Protein AF-A0A2A4KP90-F1 (afdb_monomer)

Radius of gyration: 22.18 Å; Cα contacts (8 Å, |Δi|>4): 52; chains: 1; bounding box: 33×32×81 Å

Solvent-accessible surface area (backbone atoms only — not comparable to full-atom values): 6622 Å² total; per-residue (Å²): 135,82,80,76,70,75,56,68,68,58,24,51,51,46,9,66,76,69,74,44,52,58,71,52,20,45,50,16,53,55,44,18,53,50,53,52,52,53,51,45,41,54,52,20,60,77,72,72,47,66,69,81,38,62,68,61,49,50,56,50,60,68,68,50,53,70,70,61,59,50,47,39,42,52,53,19,45,51,52,48,52,51,52,51,52,51,50,63,67,70,48,59,83,88,74,54,82,74,74,80,75,81,76,81,77,82,79,81,82,86,128

pLDDT: mean 80.7, std 17.63, range [33.56, 96.31]

Nearest PDB structures (foldseek):
  2w0g-assembly1_A  TM=4.941E-01  e=2.743E+00  Homo sapiens
  1us7-assembly1_B  TM=4.622E-01  e=3.481E+00  Homo sapiens
  3qo5-assembly1_A-2  TM=3.378E-01  e=3.694E+00  Candida albicans
  3qne-assembly1_A  TM=2.710E-01  e=2.435E+00  Candida albicans

Foldseek 3Di:
DPPPQPDQVQLVVQCVVLVHDSVLSSQLVVQLVVVLLVVLVVVCVVVVHDSPPVVVSVVVVVVDDPVVSVVSSVVSSVVSVVVVVVVLVPDDPVPPDPDPPPPPPPDDDDD

Secondary structure (DSSP, 8-state):
----PPPHHHHHHHHHHHT--HHHHHHHHHHHHHHHHHHHHHHHHHHT--TT-HHHHHHHHHHS-HHHHHHHHHHHHHHHHHHHHHHHHHS-TTSS---------------

Mean predicted aligned error: 11.44 Å

Structure (mmCIF, N/CA/C/O backbone):
data_AF-A0A2A4KP90-F1
#
_entry.id   AF-A0A2A4KP90-F1
#
loop_
_atom_site.group_PDB
_atom_site.id
_atom_site.type_symbol
_atom_site.label_atom_id
_atom_site.label_alt_id
_atom_site.label_comp_id
_atom_site.label_asym_id
_atom_site.label_entity_id
_atom_site.label_seq_id
_atom_site.pdbx_PDB_ins_code
_atom_site.Cartn_x
_atom_site.Cartn_y
_atom_site.Cartn_z
_atom_site.occupancy
_atom_site.B_iso_or_equiv
_atom_site.auth_seq_id
_atom_site.auth_comp_id
_atom_site.auth_asym_id
_atom_site.auth_atom_id
_atom_site.pdbx_PDB_model_num
ATOM 1 N N . MET A 1 1 ? -11.470 15.728 -11.703 1.00 33.56 1 MET A N 1
ATOM 2 C CA . MET A 1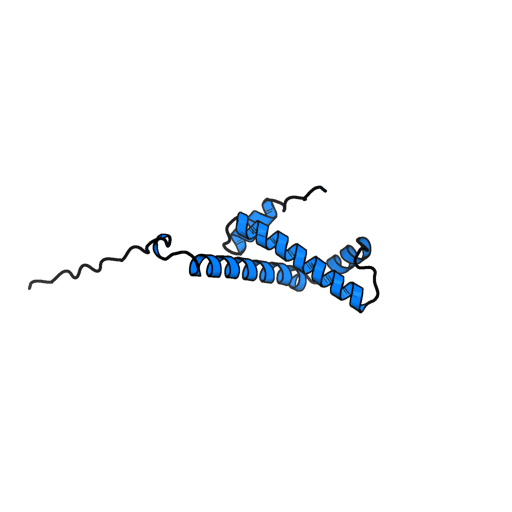 1 ? -10.671 14.763 -10.925 1.00 33.56 1 MET A CA 1
ATOM 3 C C . MET A 1 1 ? -11.646 13.932 -10.113 1.00 33.56 1 MET A C 1
ATOM 5 O O . MET A 1 1 ? -12.132 14.397 -9.094 1.00 33.56 1 MET A O 1
ATOM 9 N N . THR A 1 2 ? -12.057 12.783 -10.639 1.00 36.09 2 THR A N 1
ATOM 10 C CA . THR A 1 2 ? -12.895 11.823 -9.915 1.00 36.09 2 THR A CA 1
ATOM 11 C C . THR A 1 2 ? -12.001 11.113 -8.911 1.00 36.09 2 THR A C 1
ATOM 13 O O . THR A 1 2 ? -11.211 10.258 -9.293 1.00 36.09 2 THR A O 1
ATOM 16 N N . THR A 1 3 ? -12.069 11.509 -7.641 1.00 44.66 3 THR A N 1
ATOM 17 C CA . THR A 1 3 ? -11.555 10.694 -6.538 1.00 44.66 3 THR A CA 1
ATOM 18 C C . THR A 1 3 ? -12.377 9.414 -6.543 1.00 44.66 3 THR A C 1
ATOM 20 O O . THR A 1 3 ? -13.524 9.411 -6.097 1.00 44.66 3 THR A O 1
ATOM 23 N N . GLN A 1 4 ? -11.851 8.368 -7.1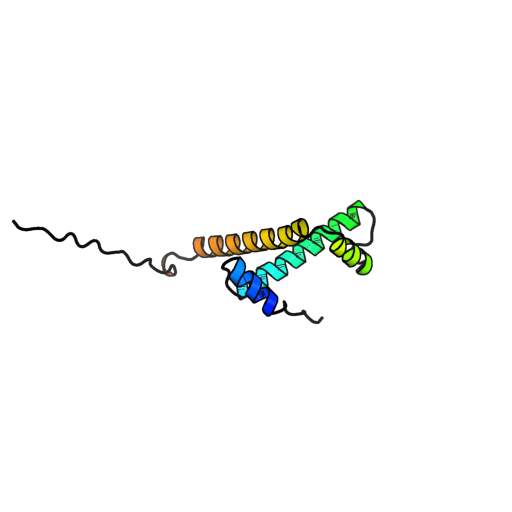76 1.00 52.94 4 GLN A N 1
ATOM 24 C CA . GLN A 1 4 ? -12.448 7.044 -7.138 1.00 52.94 4 GLN A CA 1
ATOM 25 C C . GLN A 1 4 ? -12.463 6.648 -5.663 1.00 52.94 4 GLN A C 1
ATOM 27 O O . GLN A 1 4 ? -11.400 6.489 -5.065 1.00 52.94 4 GLN A O 1
ATOM 32 N N . LEU A 1 5 ? -13.653 6.637 -5.051 1.00 57.38 5 LEU A N 1
ATOM 33 C CA . LEU A 1 5 ? -13.787 6.175 -3.676 1.00 57.38 5 LEU A CA 1
ATOM 34 C C . LEU A 1 5 ? -13.196 4.759 -3.606 1.00 57.38 5 LEU A C 1
ATOM 36 O O . LEU A 1 5 ? -13.405 3.990 -4.554 1.00 57.38 5 LEU A O 1
ATOM 40 N N . PRO A 1 6 ? -12.461 4.420 -2.531 1.00 62.78 6 PRO A N 1
ATOM 41 C CA . PRO A 1 6 ? -12.067 3.039 -2.295 1.00 62.78 6 PRO A CA 1
ATOM 42 C C . PRO A 1 6 ? -13.314 2.157 -2.391 1.00 62.78 6 PRO A C 1
ATOM 44 O O . PRO A 1 6 ? -14.400 2.554 -1.963 1.00 62.78 6 PRO A O 1
ATOM 47 N N . ASP A 1 7 ? -13.176 0.997 -3.037 1.00 77.81 7 ASP A N 1
ATOM 48 C CA . ASP A 1 7 ? -14.271 0.036 -3.137 1.00 77.81 7 ASP A CA 1
ATOM 49 C C . ASP A 1 7 ? -14.772 -0.254 -1.711 1.00 77.81 7 ASP A C 1
ATOM 51 O O . ASP A 1 7 ? -13.991 -0.758 -0.895 1.00 77.81 7 ASP A O 1
ATOM 55 N N . PRO A 1 8 ? -16.037 0.069 -1.378 1.00 77.62 8 PRO A N 1
ATOM 56 C CA . PRO A 1 8 ? -16.538 -0.070 -0.013 1.00 77.62 8 PRO A CA 1
ATOM 57 C C . PRO A 1 8 ? -16.436 -1.517 0.484 1.00 77.62 8 PRO A C 1
ATOM 59 O O . PRO A 1 8 ? -16.287 -1.767 1.679 1.00 77.62 8 PRO A O 1
ATOM 62 N N . LEU A 1 9 ? -16.454 -2.495 -0.425 1.00 85.62 9 LEU A N 1
ATOM 63 C CA . LEU A 1 9 ? -16.273 -3.898 -0.071 1.00 85.62 9 LEU A CA 1
ATOM 64 C C . LEU A 1 9 ? -14.814 -4.225 0.283 1.00 85.62 9 LEU A C 1
ATOM 66 O O . LEU A 1 9 ? -14.561 -5.028 1.187 1.00 85.62 9 LEU A O 1
ATOM 70 N N . ALA A 1 10 ? -13.853 -3.579 -0.380 1.00 84.00 10 ALA A N 1
ATOM 71 C CA . ALA A 1 10 ? -12.437 -3.703 -0.054 1.00 84.00 10 ALA A CA 1
ATOM 72 C C . ALA A 1 10 ? -12.134 -3.088 1.318 1.00 84.00 10 ALA A C 1
ATOM 74 O O . ALA A 1 10 ? -11.488 -3.738 2.141 1.00 84.00 10 ALA A O 1
ATOM 75 N N . ALA A 1 11 ? -12.671 -1.898 1.603 1.00 85.75 11 ALA A N 1
ATOM 76 C CA . ALA A 1 11 ? -12.529 -1.241 2.903 1.00 85.75 11 ALA A CA 1
ATOM 77 C C . ALA A 1 11 ? -13.086 -2.104 4.045 1.00 85.75 11 ALA A C 1
ATOM 79 O O . ALA A 1 11 ? -12.394 -2.346 5.033 1.00 85.75 11 ALA A O 1
ATOM 80 N N . LEU A 1 12 ? -14.287 -2.668 3.877 1.00 87.38 12 LEU A N 1
ATOM 81 C CA . LEU A 1 12 ? -14.881 -3.583 4.858 1.00 87.38 12 LEU A CA 1
ATOM 82 C C . LEU A 1 12 ? -14.048 -4.855 5.060 1.00 87.38 12 LEU A C 1
ATOM 84 O O . LEU A 1 12 ? -13.890 -5.319 6.190 1.00 87.38 12 LEU A O 1
ATOM 88 N N . THR A 1 13 ? -13.493 -5.414 3.984 1.00 90.44 13 THR A N 1
ATOM 89 C CA . THR A 1 13 ? -12.635 -6.604 4.072 1.00 90.44 13 THR A CA 1
ATOM 90 C C . THR A 1 13 ? -11.366 -6.301 4.866 1.00 90.44 13 THR A C 1
ATOM 92 O O . THR A 1 13 ? -11.017 -7.055 5.771 1.00 90.44 13 THR A O 1
ATOM 95 N N . VAL A 1 14 ? -10.710 -5.171 4.588 1.00 89.31 14 VAL A N 1
ATOM 96 C CA . VAL A 1 14 ? -9.521 -4.721 5.327 1.00 89.31 14 VAL A CA 1
ATOM 97 C C . VAL A 1 14 ? -9.865 -4.428 6.789 1.00 89.31 14 VAL A C 1
ATOM 99 O O . VAL A 1 14 ? -9.152 -4.874 7.690 1.00 89.31 14 VAL A O 1
ATOM 102 N N . ALA A 1 15 ? -10.987 -3.758 7.050 1.00 90.44 15 ALA A N 1
ATOM 103 C CA . ALA A 1 15 ? -11.451 -3.471 8.404 1.00 90.44 15 ALA A CA 1
ATOM 104 C C . ALA A 1 15 ? -11.633 -4.753 9.231 1.00 90.44 15 ALA A C 1
ATOM 106 O O . ALA A 1 15 ? -11.133 -4.843 10.352 1.00 90.44 15 ALA A O 1
ATOM 107 N N . ILE A 1 16 ? -12.283 -5.775 8.662 1.00 91.88 16 ILE A N 1
ATOM 108 C CA . ILE A 1 16 ? -12.510 -7.062 9.335 1.00 91.88 16 ILE A CA 1
ATOM 109 C C . ILE A 1 16 ? -11.195 -7.823 9.532 1.00 91.88 16 ILE A C 1
ATOM 111 O O . ILE A 1 16 ? -10.927 -8.291 10.639 1.00 91.88 16 ILE A O 1
ATOM 115 N N . THR A 1 17 ? -10.371 -7.938 8.488 1.00 92.31 17 THR A N 1
ATOM 116 C CA . THR A 1 17 ? -9.121 -8.714 8.531 1.00 92.31 17 THR A CA 1
ATOM 117 C C . THR A 1 17 ? -8.113 -8.125 9.515 1.00 92.31 17 THR A C 1
ATOM 119 O O . THR A 1 17 ? -7.463 -8.871 10.248 1.00 92.31 17 THR A O 1
ATOM 122 N N . HIS A 1 18 ? -8.010 -6.795 9.582 1.00 90.50 18 HIS A N 1
ATOM 123 C CA . HIS A 1 18 ? -7.015 -6.105 10.406 1.00 90.50 18 HIS A CA 1
ATOM 124 C C . HIS A 1 18 ? -7.601 -5.494 11.691 1.00 90.50 18 HIS A C 1
ATOM 126 O O . HIS A 1 18 ? -6.870 -4.857 12.451 1.00 90.50 18 HIS A O 1
ATOM 132 N N . GLY A 1 19 ? -8.890 -5.691 11.981 1.00 91.31 19 GLY A N 1
ATOM 133 C CA . GLY A 1 19 ? -9.537 -5.152 13.182 1.00 91.31 19 GLY A CA 1
ATOM 134 C C . GLY A 1 19 ? -9.510 -3.620 13.258 1.00 91.31 19 GLY A C 1
ATOM 135 O O . GLY A 1 19 ? -9.307 -3.070 14.339 1.00 91.31 19 GLY A O 1
ATOM 136 N N . LEU A 1 20 ? -9.661 -2.950 12.114 1.00 90.69 20 LEU A N 1
ATOM 137 C CA . LEU A 1 20 ? -9.695 -1.490 11.987 1.00 90.69 20 LEU A CA 1
ATOM 138 C C . LEU A 1 20 ? -11.140 -0.976 11.930 1.00 90.69 20 LEU A C 1
ATOM 140 O O . LEU A 1 20 ? -12.071 -1.730 11.639 1.00 90.69 20 LEU A O 1
ATOM 144 N N . THR A 1 21 ? -11.337 0.322 12.173 1.00 91.88 21 THR A N 1
ATOM 145 C CA . THR A 1 21 ? -12.584 0.992 11.768 1.00 91.88 21 THR A CA 1
ATOM 146 C C . THR A 1 21 ? -12.640 1.146 10.245 1.00 91.88 21 THR A C 1
ATOM 148 O O . THR A 1 21 ? -11.618 1.072 9.567 1.00 91.88 21 THR A O 1
ATOM 151 N N . GLU A 1 22 ? -13.829 1.384 9.691 1.00 88.06 22 GLU A N 1
ATOM 152 C CA . GLU A 1 22 ? -14.006 1.633 8.251 1.00 88.06 22 GLU A CA 1
ATOM 153 C C . GLU A 1 22 ? -13.188 2.849 7.779 1.00 88.06 22 GLU A C 1
ATOM 155 O O . GLU A 1 22 ? -12.451 2.757 6.806 1.00 88.06 22 GLU A O 1
ATOM 160 N N . GLU A 1 23 ? -13.192 3.942 8.549 1.00 89.06 23 GLU A N 1
ATOM 161 C CA . GLU A 1 23 ? -12.384 5.141 8.272 1.00 89.06 23 GLU A CA 1
ATOM 162 C C . GLU A 1 23 ? -10.869 4.861 8.313 1.00 89.06 23 GLU A C 1
ATOM 164 O O . GLU A 1 23 ? -10.100 5.362 7.489 1.00 89.06 23 GLU A O 1
ATOM 169 N N . GLN A 1 24 ? -10.422 4.027 9.257 1.00 89.69 24 GLN A N 1
ATOM 170 C CA . GLN A 1 24 ? -9.026 3.593 9.334 1.00 89.69 24 GLN A CA 1
ATOM 171 C C . GLN A 1 24 ? -8.652 2.690 8.153 1.00 89.69 24 GLN A C 1
ATOM 173 O O . GLN A 1 24 ? -7.549 2.813 7.625 1.00 89.69 24 GLN A O 1
ATOM 178 N N . ALA A 1 25 ? -9.556 1.809 7.724 1.00 90.88 25 ALA A N 1
ATOM 179 C CA . ALA A 1 25 ? -9.348 0.946 6.568 1.00 90.88 25 ALA A CA 1
ATOM 180 C C . ALA A 1 25 ? -9.286 1.749 5.259 1.00 90.88 25 ALA A C 1
ATOM 182 O O . ALA A 1 25 ? -8.389 1.511 4.453 1.00 90.88 25 ALA A O 1
ATOM 183 N N . ASP A 1 26 ? -10.154 2.748 5.082 1.00 90.81 26 ASP A N 1
ATOM 184 C CA . ASP A 1 26 ? -10.100 3.681 3.949 1.00 90.81 26 ASP A CA 1
ATOM 185 C C . ASP A 1 26 ? -8.777 4.448 3.917 1.00 90.81 26 ASP A C 1
ATOM 187 O O . ASP A 1 26 ? -8.125 4.557 2.875 1.00 90.81 26 ASP A O 1
ATOM 191 N N . THR A 1 27 ? -8.345 4.937 5.081 1.00 91.44 27 THR A N 1
ATOM 192 C CA . THR A 1 27 ? -7.061 5.632 5.220 1.00 91.44 27 THR A CA 1
ATOM 193 C C . THR A 1 27 ? -5.896 4.701 4.880 1.00 91.44 27 THR A C 1
ATOM 195 O O . THR A 1 27 ? -4.988 5.099 4.151 1.00 91.44 27 THR A O 1
ATOM 198 N N . ALA A 1 28 ? -5.930 3.453 5.355 1.00 92.00 28 ALA A N 1
ATOM 199 C CA . ALA A 1 28 ? -4.907 2.456 5.056 1.00 92.00 28 ALA A CA 1
ATOM 200 C C . ALA A 1 28 ? -4.864 2.117 3.558 1.00 92.00 28 ALA A C 1
ATOM 202 O O . ALA A 1 28 ? -3.782 2.049 2.983 1.00 92.00 28 ALA A O 1
ATOM 203 N N . LEU A 1 29 ? -6.015 1.973 2.896 1.00 91.50 29 LEU A N 1
ATOM 204 C CA . LEU A 1 29 ? -6.087 1.729 1.452 1.00 91.50 29 LEU A CA 1
ATOM 205 C C . LEU A 1 29 ? -5.522 2.901 0.641 1.00 91.50 29 LEU A C 1
ATOM 207 O O . LEU A 1 29 ? -4.740 2.689 -0.289 1.00 91.50 29 LEU A O 1
ATOM 211 N N . ALA A 1 30 ? -5.871 4.136 1.007 1.00 91.25 30 ALA A N 1
ATOM 212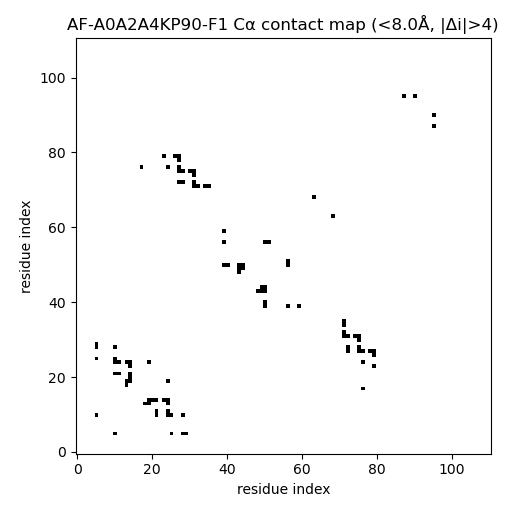 C CA . ALA A 1 30 ? -5.336 5.330 0.356 1.00 91.25 30 ALA A CA 1
ATOM 213 C C . ALA A 1 30 ? -3.813 5.445 0.540 1.00 91.25 30 ALA A C 1
ATOM 215 O O . ALA A 1 30 ? -3.088 5.769 -0.403 1.00 91.25 30 ALA A O 1
ATOM 216 N N . LEU A 1 31 ? -3.321 5.139 1.741 1.00 93.12 31 LEU A N 1
ATOM 217 C CA . LEU A 1 31 ? -1.898 5.174 2.057 1.00 93.12 31 LEU A CA 1
ATOM 218 C C . LEU A 1 31 ? -1.122 4.054 1.345 1.00 93.12 31 LEU A C 1
ATOM 220 O O . LEU A 1 31 ? -0.051 4.309 0.799 1.00 93.12 31 LEU A O 1
ATOM 224 N N . AL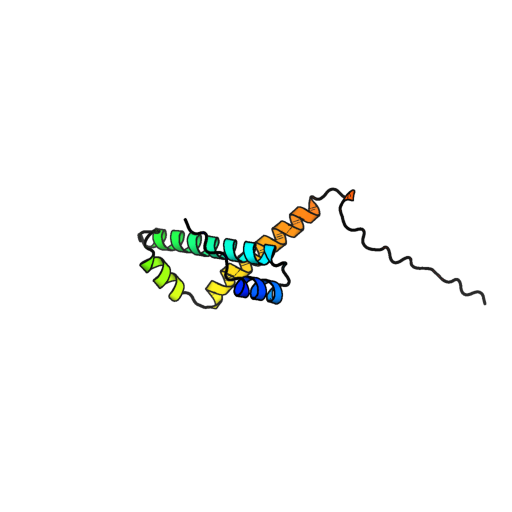A A 1 32 ? -1.685 2.847 1.259 1.00 92.75 32 ALA A N 1
ATOM 225 C CA . ALA A 1 32 ? -1.106 1.744 0.495 1.00 92.75 32 ALA A CA 1
ATOM 226 C C . ALA A 1 32 ? -0.982 2.093 -0.997 1.00 92.75 32 ALA A C 1
ATOM 228 O O . ALA A 1 32 ? 0.056 1.838 -1.609 1.00 92.75 32 ALA A O 1
ATOM 229 N N . ALA A 1 33 ? -2.006 2.733 -1.574 1.00 91.06 33 ALA A N 1
ATOM 230 C CA . ALA A 1 33 ? -1.949 3.232 -2.946 1.00 91.06 33 ALA A CA 1
ATOM 231 C C . ALA A 1 33 ? -0.843 4.286 -3.123 1.00 91.06 33 ALA A C 1
ATOM 233 O O . ALA A 1 33 ? -0.124 4.258 -4.121 1.00 91.06 33 ALA A O 1
ATOM 234 N N . HIS A 1 34 ? -0.661 5.177 -2.143 1.00 92.50 34 HIS A N 1
ATOM 235 C CA . HIS A 1 34 ? 0.416 6.166 -2.168 1.00 92.50 34 HIS A CA 1
ATOM 236 C C . HIS A 1 34 ? 1.807 5.515 -2.143 1.00 92.50 34 HIS A C 1
ATOM 238 O O . HIS A 1 34 ? 2.642 5.853 -2.979 1.00 92.50 34 HIS A O 1
ATOM 244 N N . TYR A 1 35 ? 2.036 4.531 -1.268 1.00 93.25 35 TYR A N 1
ATOM 245 C CA . TYR A 1 35 ? 3.306 3.796 -1.225 1.00 93.25 35 TYR A CA 1
ATOM 246 C C . TYR A 1 35 ? 3.604 3.043 -2.521 1.00 93.25 35 TYR A C 1
ATOM 248 O O . TYR A 1 35 ? 4.758 2.954 -2.940 1.00 93.25 35 TYR A O 1
ATOM 256 N N . LEU A 1 36 ? 2.572 2.516 -3.179 1.00 92.00 36 LEU A N 1
ATOM 257 C CA . LEU A 1 36 ? 2.732 1.838 -4.459 1.00 92.00 36 LEU A CA 1
ATOM 258 C C . LEU A 1 36 ? 3.156 2.818 -5.565 1.00 92.00 36 LEU A C 1
ATOM 260 O O . LEU A 1 36 ? 4.039 2.489 -6.358 1.00 92.00 36 LEU A O 1
ATOM 264 N N . VAL A 1 37 ? 2.586 4.028 -5.584 1.00 92.06 37 VAL A N 1
ATOM 265 C CA . VAL A 1 37 ? 3.002 5.109 -6.497 1.00 92.06 37 VAL A CA 1
ATOM 266 C C . VAL A 1 37 ? 4.444 5.536 -6.220 1.00 92.06 37 VAL A C 1
ATOM 268 O O . VAL A 1 37 ? 5.247 5.582 -7.147 1.00 92.06 37 VAL A O 1
ATOM 271 N N . GLU A 1 38 ? 4.808 5.779 -4.961 1.00 93.56 38 GLU A N 1
ATOM 272 C CA . GLU A 1 38 ? 6.176 6.166 -4.583 1.00 93.56 38 GLU A CA 1
ATOM 273 C C . GLU A 1 38 ? 7.198 5.082 -4.973 1.00 93.56 38 GLU A C 1
ATOM 275 O O . GLU A 1 38 ? 8.274 5.365 -5.508 1.00 93.56 38 GLU A O 1
ATOM 280 N N . SER A 1 39 ? 6.840 3.811 -4.774 1.00 94.69 39 SER A N 1
ATOM 281 C CA . SER A 1 39 ? 7.679 2.684 -5.176 1.00 94.69 39 SER A CA 1
ATOM 282 C C . SER A 1 39 ? 7.859 2.604 -6.696 1.00 94.69 39 SER A C 1
ATOM 284 O O . SER A 1 39 ? 8.974 2.330 -7.154 1.00 94.69 39 SER A O 1
ATOM 286 N N . TRP A 1 40 ? 6.807 2.883 -7.472 1.00 95.12 40 TRP A N 1
ATOM 287 C CA . TRP A 1 40 ? 6.898 2.998 -8.927 1.00 95.12 40 TRP A CA 1
ATOM 288 C C . TRP A 1 40 ? 7.807 4.155 -9.348 1.00 95.12 40 TRP A C 1
ATOM 290 O O . TRP A 1 40 ? 8.687 3.954 -10.181 1.00 95.12 40 TRP A O 1
ATOM 300 N N . GLU A 1 41 ? 7.663 5.341 -8.756 1.00 95.12 41 GLU A N 1
ATOM 301 C CA . GLU A 1 41 ? 8.504 6.500 -9.081 1.00 95.12 41 GLU A CA 1
ATOM 302 C C . GLU A 1 41 ? 9.994 6.202 -8.850 1.00 95.12 41 GLU A C 1
ATOM 304 O O . GLU A 1 41 ? 10.839 6.515 -9.699 1.00 95.12 41 GLU A O 1
ATOM 309 N N . GLY A 1 42 ? 10.322 5.526 -7.744 1.00 95.31 42 GLY A N 1
ATOM 310 C CA . GLY A 1 42 ? 11.681 5.060 -7.463 1.00 95.31 42 GLY A CA 1
ATOM 311 C C . GLY A 1 42 ? 12.186 4.040 -8.490 1.00 95.31 42 GLY A C 1
ATOM 312 O O . GLY A 1 42 ? 13.316 4.150 -8.974 1.00 95.31 42 GLY A O 1
ATOM 313 N N . HIS A 1 43 ? 11.343 3.076 -8.869 1.00 95.25 43 HIS A N 1
ATOM 314 C CA . HIS A 1 43 ? 11.661 2.079 -9.893 1.00 95.25 43 HIS A CA 1
ATOM 315 C C . HIS A 1 43 ? 11.888 2.714 -11.272 1.00 95.25 43 HIS A C 1
ATOM 317 O O . HIS A 1 43 ? 12.897 2.438 -11.926 1.00 95.25 43 HIS A O 1
ATOM 323 N N . ALA A 1 44 ? 10.987 3.603 -11.689 1.00 96.31 44 ALA A N 1
ATOM 324 C CA . ALA A 1 44 ? 11.070 4.321 -12.950 1.00 96.31 44 ALA A CA 1
ATOM 325 C C . ALA A 1 44 ? 12.344 5.169 -13.011 1.00 96.31 44 ALA A C 1
ATOM 327 O O . ALA A 1 44 ? 13.091 5.087 -13.985 1.00 96.31 44 ALA A O 1
ATOM 328 N N . THR A 1 45 ? 12.659 5.888 -11.930 1.00 96.12 45 THR A N 1
ATOM 329 C CA . THR A 1 45 ? 13.893 6.678 -11.818 1.00 96.12 45 THR A CA 1
ATOM 330 C C . THR A 1 45 ? 15.140 5.804 -11.960 1.00 96.12 45 THR A C 1
ATOM 332 O O . THR A 1 45 ? 16.059 6.159 -12.699 1.00 96.12 45 THR A O 1
ATOM 335 N N . ALA A 1 46 ? 15.175 4.641 -11.302 1.00 96.06 46 ALA A N 1
ATOM 336 C CA . ALA A 1 46 ? 16.319 3.730 -11.354 1.00 96.06 46 ALA A CA 1
ATOM 337 C C . ALA A 1 46 ? 16.562 3.134 -12.753 1.00 96.06 46 ALA A C 1
ATOM 339 O O . ALA A 1 46 ? 17.704 2.842 -13.107 1.00 96.06 46 ALA A O 1
ATOM 340 N N . LEU A 1 47 ? 15.502 2.962 -13.546 1.00 96.00 47 LEU A N 1
ATOM 341 C CA . LEU A 1 47 ? 15.569 2.405 -14.900 1.00 96.00 47 LEU A CA 1
ATOM 342 C C . LEU A 1 47 ? 15.557 3.466 -16.011 1.00 96.00 47 LEU A C 1
ATOM 344 O O . LEU A 1 47 ? 15.631 3.112 -17.187 1.00 96.00 47 LEU A O 1
ATOM 348 N N . GLY A 1 48 ? 15.473 4.753 -15.662 1.00 95.06 48 GLY A N 1
ATOM 349 C CA . GLY A 1 48 ? 15.340 5.842 -16.634 1.00 95.06 48 GLY A CA 1
ATOM 350 C C . GLY A 1 48 ? 14.010 5.828 -17.399 1.00 95.06 48 GLY A C 1
ATOM 351 O O . GLY A 1 48 ? 13.947 6.326 -18.522 1.00 95.06 48 GLY A O 1
ATOM 352 N N . LEU A 1 49 ? 12.964 5.237 -16.816 1.00 95.06 49 LEU A N 1
ATOM 353 C CA . LEU A 1 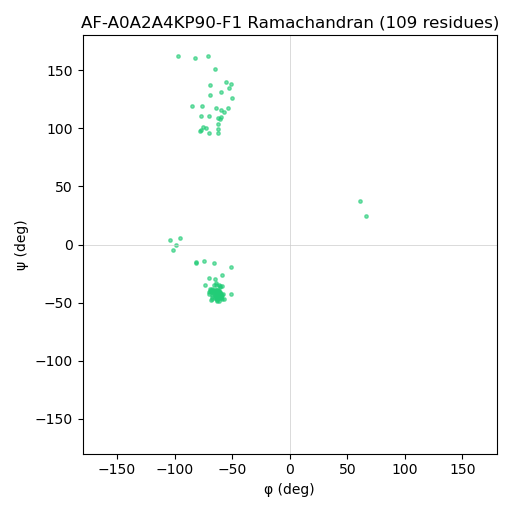49 ? 11.603 5.246 -17.350 1.00 95.06 49 LEU A CA 1
ATOM 354 C C . LEU A 1 49 ? 10.887 6.550 -16.976 1.00 95.06 49 LEU A C 1
ATOM 356 O O . LEU A 1 49 ? 11.263 7.245 -16.032 1.00 95.06 49 LEU A O 1
ATOM 360 N N . ASN A 1 50 ? 9.819 6.872 -17.706 1.00 94.50 50 ASN A N 1
ATOM 361 C CA . ASN A 1 50 ? 8.941 7.983 -17.357 1.00 94.50 50 ASN A CA 1
ATOM 362 C C . ASN A 1 50 ? 8.025 7.574 -16.181 1.00 94.50 50 ASN A C 1
ATOM 364 O O . ASN A 1 50 ? 7.217 6.664 -16.359 1.00 94.50 50 ASN A O 1
ATOM 368 N N . PRO A 1 51 ? 8.078 8.245 -15.013 1.00 92.06 51 PRO A N 1
ATOM 369 C CA . PRO A 1 51 ? 7.222 7.914 -13.868 1.00 92.06 51 PRO A CA 1
ATOM 370 C C . PRO A 1 51 ? 5.730 8.175 -14.128 1.00 92.06 51 PRO A C 1
ATOM 372 O O . PRO A 1 51 ? 4.885 7.649 -13.415 1.00 92.06 51 PRO A O 1
ATOM 375 N N . TYR A 1 52 ? 5.387 8.944 -15.164 1.00 93.00 52 TYR A N 1
ATOM 376 C CA . TYR A 1 52 ? 4.000 9.216 -15.553 1.00 93.00 52 TYR A CA 1
ATOM 377 C C . TYR A 1 52 ? 3.482 8.284 -16.658 1.00 93.00 52 TYR A C 1
ATOM 379 O O . TYR A 1 52 ? 2.391 8.505 -17.186 1.00 93.00 52 TYR A O 1
ATOM 387 N N . ASP A 1 53 ? 4.266 7.278 -17.052 1.00 93.81 53 ASP A N 1
ATOM 388 C CA . ASP A 1 53 ? 3.824 6.243 -17.982 1.00 93.81 53 ASP A CA 1
ATOM 389 C C . ASP A 1 53 ? 2.916 5.245 -17.252 1.00 93.81 53 ASP A C 1
ATOM 391 O O . ASP A 1 53 ? 3.377 4.350 -16.540 1.00 93.81 53 ASP A O 1
ATOM 395 N N . MET A 1 54 ? 1.607 5.447 -17.408 1.00 90.19 54 MET A N 1
ATOM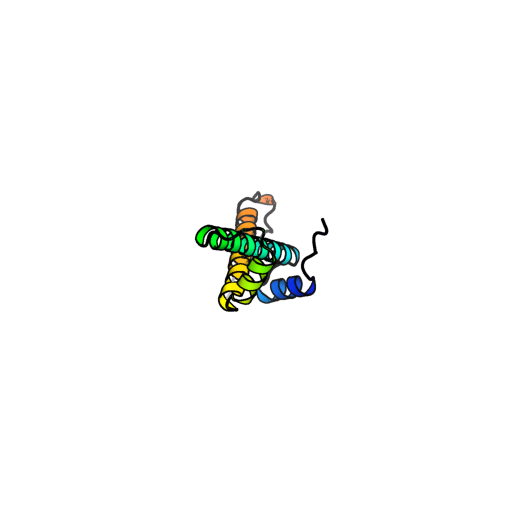 396 C CA . MET A 1 54 ? 0.581 4.649 -16.738 1.00 90.19 54 MET A CA 1
ATOM 397 C C . MET A 1 54 ? 0.579 3.191 -17.200 1.00 90.19 54 MET A C 1
ATOM 399 O O . MET A 1 54 ? 0.352 2.309 -16.376 1.00 90.19 54 MET A O 1
ATOM 403 N N . ASP A 1 55 ? 0.882 2.931 -18.474 1.00 94.38 55 ASP A N 1
ATOM 404 C CA . ASP A 1 55 ? 0.916 1.569 -19.016 1.00 94.38 55 ASP A CA 1
ATOM 405 C C . ASP A 1 55 ? 2.116 0.807 -18.436 1.00 94.38 55 ASP A C 1
ATOM 407 O O . ASP A 1 55 ? 2.008 -0.357 -18.041 1.00 94.38 55 ASP A O 1
ATOM 411 N N . ALA A 1 56 ? 3.267 1.480 -18.325 1.00 93.62 56 ALA A N 1
ATOM 412 C CA . ALA A 1 56 ? 4.453 0.905 -17.700 1.00 93.62 56 ALA A CA 1
ATOM 413 C C . ALA A 1 56 ? 4.254 0.671 -16.192 1.00 93.62 56 ALA A C 1
ATOM 415 O O . ALA A 1 56 ? 4.663 -0.375 -15.679 1.00 93.62 56 ALA A O 1
ATOM 416 N N . MET A 1 57 ? 3.582 1.597 -15.497 1.00 93.75 57 MET A N 1
A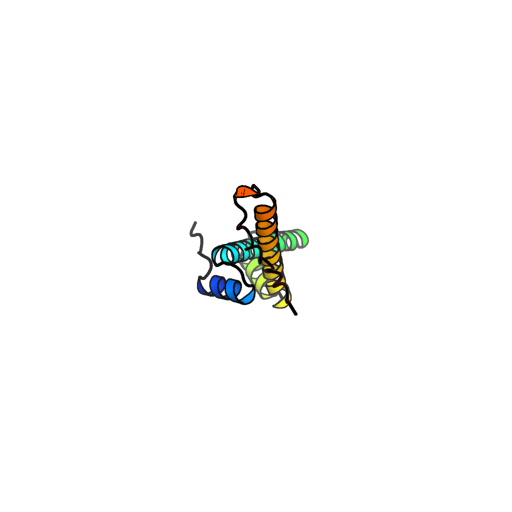TOM 417 C CA . MET A 1 57 ? 3.217 1.446 -14.086 1.00 93.75 57 MET A CA 1
ATOM 418 C C . MET A 1 57 ? 2.268 0.260 -13.870 1.00 93.75 57 MET A C 1
ATOM 420 O O . MET A 1 57 ? 2.478 -0.539 -12.956 1.00 93.75 57 MET A O 1
ATOM 424 N N . GLU A 1 58 ? 1.240 0.122 -14.708 1.00 92.81 58 GLU A N 1
ATOM 425 C CA . GLU A 1 58 ? 0.275 -0.977 -14.630 1.00 92.81 58 GLU A CA 1
ATOM 426 C C . GLU A 1 58 ? 0.952 -2.328 -14.906 1.00 92.81 58 GLU A C 1
ATOM 428 O O . GLU A 1 58 ? 0.796 -3.276 -14.129 1.00 92.81 58 GLU A O 1
ATOM 433 N N . ALA A 1 59 ? 1.785 -2.407 -15.949 1.00 93.50 59 ALA A N 1
ATOM 434 C CA . ALA A 1 59 ? 2.559 -3.607 -16.264 1.00 93.50 59 ALA A CA 1
ATOM 435 C C . ALA A 1 59 ? 3.518 -3.995 -15.126 1.00 93.50 59 ALA A C 1
ATOM 437 O O . ALA A 1 59 ? 3.615 -5.173 -14.766 1.00 93.50 59 ALA A O 1
ATOM 438 N N . TRP A 1 60 ? 4.192 -3.010 -14.524 1.00 94.62 60 TRP A N 1
ATOM 439 C CA . TRP A 1 60 ? 5.035 -3.216 -13.350 1.00 94.62 60 TRP A CA 1
ATOM 440 C C . TRP A 1 60 ? 4.223 -3.744 -12.162 1.00 94.62 60 TRP A C 1
ATOM 442 O O . TRP A 1 60 ? 4.587 -4.769 -11.583 1.00 94.62 60 TRP A O 1
ATOM 452 N N . GLY A 1 61 ? 3.085 -3.115 -11.856 1.00 92.31 61 GLY A N 1
ATOM 453 C CA . GLY A 1 61 ? 2.189 -3.515 -10.771 1.00 92.31 61 GLY A CA 1
ATOM 454 C C . GLY A 1 61 ? 1.626 -4.932 -10.937 1.00 92.31 61 GLY A C 1
ATOM 455 O O . GLY A 1 61 ? 1.516 -5.678 -9.958 1.00 92.31 61 GLY A O 1
ATOM 456 N N . HIS A 1 62 ? 1.326 -5.352 -12.169 1.00 91.44 62 HIS A N 1
ATOM 457 C CA . HIS A 1 62 ? 0.924 -6.728 -12.477 1.00 91.44 62 HIS A CA 1
ATOM 458 C C . HIS A 1 62 ? 2.061 -7.744 -12.334 1.00 91.44 62 HIS A C 1
ATOM 460 O O . HIS A 1 62 ? 1.797 -8.904 -12.011 1.00 91.44 62 HIS A O 1
ATOM 466 N N . GLY A 1 63 ? 3.307 -7.318 -12.547 1.00 92.38 63 GLY A N 1
ATOM 467 C CA . GLY A 1 63 ? 4.499 -8.140 -12.349 1.00 92.38 63 GLY A CA 1
ATOM 468 C C . GLY A 1 63 ? 4.867 -8.365 -10.879 1.00 92.38 63 GLY A C 1
ATOM 469 O O . GLY A 1 63 ? 5.665 -9.259 -10.584 1.00 92.38 63 GLY A O 1
ATOM 470 N N . LEU A 1 64 ? 4.296 -7.593 -9.947 1.00 92.50 64 LEU A N 1
ATOM 471 C CA . LEU A 1 64 ? 4.556 -7.750 -8.518 1.00 92.50 64 LEU A CA 1
ATOM 472 C C . LEU A 1 64 ? 3.952 -9.049 -7.978 1.00 92.50 64 LEU A C 1
ATOM 474 O O . LEU A 1 64 ? 2.804 -9.4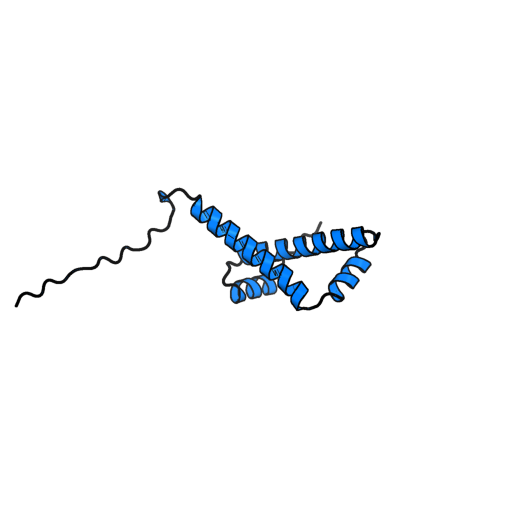08 -8.255 1.00 92.50 64 LEU A O 1
ATOM 478 N N . SER A 1 65 ? 4.718 -9.740 -7.132 1.00 93.19 65 SER A N 1
ATOM 479 C CA . SER A 1 65 ? 4.203 -10.907 -6.421 1.00 93.19 65 SER A CA 1
ATOM 480 C C . SER A 1 65 ? 3.085 -10.493 -5.449 1.00 93.19 65 SER A C 1
ATOM 482 O O . SER A 1 65 ? 3.110 -9.376 -4.923 1.00 93.19 65 SER A O 1
ATOM 484 N N . PRO A 1 66 ? 2.115 -11.383 -5.154 1.00 89.06 66 PRO A N 1
ATOM 485 C CA . PRO A 1 66 ? 1.082 -11.112 -4.155 1.00 89.06 66 PRO A CA 1
ATOM 486 C C . PRO A 1 66 ? 1.663 -10.650 -2.814 1.00 89.06 66 PRO A C 1
ATOM 488 O O . PRO A 1 66 ? 1.228 -9.637 -2.293 1.00 89.06 66 PRO A O 1
ATOM 491 N N . ALA A 1 67 ? 2.739 -11.287 -2.342 1.00 90.00 67 ALA A N 1
ATOM 492 C CA . ALA A 1 67 ? 3.397 -10.924 -1.088 1.00 90.00 67 ALA A CA 1
ATOM 493 C C . ALA A 1 67 ? 3.942 -9.483 -1.062 1.00 90.00 67 ALA A C 1
ATOM 495 O O . ALA A 1 67 ? 3.901 -8.835 -0.021 1.00 90.00 67 ALA A O 1
ATOM 496 N N . ILE A 1 68 ? 4.451 -8.970 -2.190 1.00 89.00 68 ILE A N 1
ATOM 497 C CA . ILE A 1 68 ? 4.909 -7.574 -2.273 1.00 89.00 68 ILE A CA 1
ATOM 498 C C . ILE A 1 68 ? 3.710 -6.623 -2.220 1.00 89.00 68 ILE A C 1
ATOM 500 O O . ILE A 1 68 ? 3.757 -5.623 -1.509 1.00 89.00 68 ILE A O 1
ATOM 504 N N . ARG A 1 69 ? 2.624 -6.951 -2.933 1.00 85.31 69 ARG A N 1
ATOM 505 C CA . ARG A 1 69 ? 1.391 -6.148 -2.924 1.00 85.31 69 ARG A CA 1
ATOM 506 C C . ARG A 1 69 ? 0.756 -6.097 -1.536 1.00 85.31 69 ARG A C 1
ATOM 508 O O . ARG A 1 69 ? 0.434 -5.011 -1.066 1.00 85.31 69 ARG A O 1
ATOM 515 N N . ASP A 1 70 ? 0.669 -7.240 -0.867 1.00 88.62 70 ASP A N 1
ATOM 516 C CA . ASP A 1 70 ? 0.151 -7.338 0.499 1.00 88.62 70 ASP A CA 1
ATOM 517 C C . ASP A 1 70 ? 1.056 -6.582 1.485 1.00 88.62 70 ASP A C 1
ATOM 519 O O . ASP A 1 70 ? 0.567 -5.922 2.396 1.00 88.62 70 ASP A O 1
ATOM 523 N N . GLY A 1 71 ? 2.375 -6.582 1.258 1.00 90.88 71 GLY A N 1
ATOM 524 C CA . GLY A 1 71 ? 3.334 -5.831 2.071 1.00 90.88 71 GLY A CA 1
ATOM 525 C C . GLY A 1 71 ? 3.084 -4.318 2.101 1.00 90.88 71 GLY A C 1
ATOM 526 O O . GLY A 1 71 ? 3.255 -3.701 3.152 1.00 90.88 71 GLY A O 1
ATOM 527 N N . PHE A 1 72 ? 2.634 -3.714 0.993 1.00 91.88 72 PHE A N 1
ATOM 528 C CA . PHE A 1 72 ? 2.252 -2.294 0.979 1.00 91.88 72 PHE A CA 1
ATOM 529 C C . PHE A 1 72 ? 1.025 -2.020 1.852 1.00 91.88 72 PHE A C 1
ATOM 531 O O . PHE A 1 72 ? 0.983 -1.008 2.555 1.00 91.88 72 PHE A O 1
ATOM 538 N N . LEU A 1 73 ? 0.043 -2.925 1.824 1.00 92.31 73 LEU A N 1
ATOM 539 C CA . LEU A 1 73 ? -1.157 -2.815 2.646 1.00 92.31 73 LEU A CA 1
ATOM 540 C C . LEU A 1 73 ? -0.831 -2.987 4.132 1.00 92.31 73 LEU A C 1
ATOM 542 O O . LEU A 1 73 ? -1.251 -2.161 4.935 1.00 92.31 73 LEU A O 1
ATOM 546 N N . GLU A 1 74 ? -0.048 -4.003 4.496 1.00 93.44 74 GLU A N 1
ATOM 547 C CA . GLU A 1 74 ? 0.368 -4.226 5.888 1.00 93.44 74 GLU A CA 1
ATOM 548 C C . GLU A 1 74 ? 1.146 -3.027 6.438 1.00 93.44 74 GLU A C 1
ATOM 550 O O . GLU A 1 74 ? 0.873 -2.553 7.542 1.00 93.44 74 GLU A O 1
ATOM 555 N N . HIS A 1 75 ? 2.053 -2.460 5.636 1.00 93.06 75 HIS A N 1
ATOM 556 C CA . HIS A 1 75 ? 2.789 -1.265 6.038 1.00 93.06 75 HIS A CA 1
ATOM 557 C C . HIS A 1 75 ? 1.861 -0.067 6.289 1.00 93.06 75 HIS A C 1
ATOM 559 O O . HIS A 1 75 ? 2.030 0.661 7.270 1.00 93.06 75 HIS A O 1
ATOM 565 N N . ALA A 1 76 ? 0.848 0.118 5.440 1.00 93.38 76 ALA A N 1
ATOM 566 C CA . ALA A 1 76 ? -0.146 1.169 5.615 1.00 93.38 76 ALA A CA 1
ATOM 567 C C . ALA A 1 76 ? -1.043 0.942 6.843 1.00 93.38 76 ALA A C 1
ATOM 569 O O . ALA A 1 76 ? -1.319 1.887 7.583 1.00 93.38 76 ALA A O 1
ATOM 570 N N . VAL A 1 77 ? -1.460 -0.300 7.100 1.00 94.00 77 VAL A N 1
ATOM 571 C CA . VAL A 1 77 ? -2.228 -0.679 8.296 1.00 94.00 77 VAL A CA 1
ATOM 572 C C . VAL A 1 77 ? -1.442 -0.363 9.570 1.00 94.00 77 VAL A C 1
ATOM 574 O O . VAL A 1 77 ? -1.988 0.246 10.495 1.00 94.00 77 VAL A O 1
ATOM 577 N N . ASP A 1 78 ? -0.160 -0.722 9.617 1.00 93.31 78 ASP A N 1
ATOM 578 C CA . ASP A 1 78 ? 0.704 -0.438 10.764 1.00 93.31 78 ASP A CA 1
ATOM 579 C C . ASP A 1 78 ? 0.904 1.068 10.974 1.00 93.31 78 ASP A C 1
ATOM 581 O O . ASP A 1 78 ? 0.842 1.551 12.109 1.00 93.31 78 ASP A O 1
ATOM 585 N N . ALA A 1 79 ? 1.071 1.832 9.890 1.00 91.94 79 ALA A N 1
ATOM 586 C CA . ALA A 1 79 ? 1.171 3.287 9.956 1.00 91.94 79 ALA A CA 1
ATOM 587 C C . ALA A 1 79 ? -0.109 3.930 10.524 1.00 91.94 79 ALA A C 1
ATOM 589 O O . ALA A 1 79 ? -0.026 4.812 11.383 1.00 91.94 79 ALA A O 1
ATOM 590 N N . VAL A 1 80 ? -1.290 3.459 10.106 1.00 92.25 80 VAL A N 1
ATOM 591 C CA . VAL A 1 80 ? -2.581 3.942 10.626 1.00 92.25 80 VAL A CA 1
ATOM 592 C C . VAL A 1 80 ? -2.751 3.600 12.107 1.00 92.25 80 VAL A C 1
ATOM 594 O O . VAL A 1 80 ? -3.147 4.466 12.890 1.00 92.25 80 VAL A O 1
ATOM 597 N N . ARG A 1 81 ? -2.401 2.378 12.527 1.00 90.81 81 ARG A N 1
ATOM 598 C CA . ARG A 1 81 ? -2.444 1.990 13.949 1.00 90.81 81 ARG A CA 1
ATOM 599 C C . ARG A 1 81 ? -1.526 2.858 14.801 1.00 90.81 81 ARG A C 1
ATOM 601 O O . ARG A 1 81 ? -1.943 3.349 15.848 1.00 90.81 81 ARG A O 1
ATOM 608 N N . LEU A 1 82 ? -0.302 3.100 14.336 1.00 90.44 82 LEU A N 1
ATOM 609 C CA . LEU A 1 82 ? 0.653 3.949 15.043 1.00 90.44 82 LEU A CA 1
ATOM 610 C C . LEU A 1 82 ? 0.148 5.398 15.159 1.00 90.44 82 LEU A C 1
ATOM 612 O O . LEU A 1 82 ? 0.309 6.039 16.204 1.00 90.44 82 LEU A O 1
ATOM 616 N N . ALA A 1 83 ? -0.490 5.923 14.112 1.00 86.94 83 ALA A N 1
ATOM 617 C CA . ALA A 1 83 ? -1.100 7.250 14.141 1.00 86.94 83 ALA A CA 1
ATOM 618 C C . ALA A 1 83 ? -2.230 7.340 15.187 1.00 86.94 83 ALA A C 1
ATOM 620 O O . ALA A 1 83 ? -2.290 8.308 15.947 1.00 86.94 83 ALA A O 1
ATOM 621 N N . ASP A 1 84 ? -3.073 6.311 15.296 1.00 85.94 84 ASP A N 1
ATOM 622 C CA . ASP A 1 84 ? -4.148 6.259 16.295 1.00 85.94 84 ASP A CA 1
ATOM 623 C C . ASP A 1 84 ? -3.605 6.149 17.733 1.00 85.94 84 ASP A C 1
ATOM 625 O O . ASP A 1 84 ? -4.015 6.890 18.633 1.00 85.94 84 ASP A O 1
ATOM 629 N N . GLU A 1 85 ? -2.598 5.301 17.955 1.00 80.62 85 GLU A N 1
ATOM 630 C CA . GLU A 1 85 ? -1.940 5.165 19.258 1.00 80.62 85 GLU A CA 1
ATOM 631 C C . GLU A 1 85 ? -1.273 6.470 19.708 1.00 80.62 85 GLU A C 1
ATOM 633 O O . GLU A 1 85 ? -1.380 6.868 20.877 1.00 80.62 85 GLU A O 1
ATOM 638 N N . THR A 1 86 ? -0.604 7.169 18.788 1.00 76.81 86 THR A N 1
ATOM 639 C CA . THR A 1 86 ? 0.032 8.459 19.083 1.00 76.81 86 THR A CA 1
ATOM 640 C C . THR A 1 86 ? -0.999 9.556 19.343 1.00 76.81 86 THR A C 1
ATOM 642 O O . THR A 1 86 ? -0.815 10.338 20.282 1.00 76.81 86 THR A O 1
ATOM 645 N N . ALA A 1 87 ? -2.119 9.575 18.616 1.00 71.75 87 ALA A N 1
ATOM 646 C CA . ALA A 1 87 ? -3.239 10.473 18.890 1.00 71.75 87 ALA A CA 1
ATOM 647 C C . ALA A 1 87 ? -3.858 10.207 20.278 1.00 71.75 87 ALA A C 1
ATOM 649 O O . ALA A 1 87 ? -4.037 11.132 21.079 1.00 71.75 87 ALA A O 1
ATOM 650 N N . ALA A 1 88 ? -4.093 8.939 20.630 1.00 69.25 88 ALA A N 1
ATOM 651 C CA . ALA A 1 88 ? -4.597 8.539 21.945 1.00 69.25 88 ALA A CA 1
ATOM 652 C C . ALA A 1 88 ? -3.607 8.862 23.086 1.00 69.25 88 ALA A C 1
ATOM 654 O O . ALA A 1 88 ? -4.007 9.208 24.210 1.00 69.25 88 ALA A O 1
ATOM 655 N N . ALA A 1 89 ? -2.301 8.782 22.812 1.00 67.56 89 ALA A N 1
ATOM 656 C CA . ALA A 1 89 ? -1.254 9.151 23.756 1.00 67.56 89 ALA A CA 1
ATOM 657 C C . ALA A 1 89 ? -1.218 10.666 24.020 1.00 67.56 89 ALA A C 1
ATOM 659 O O . ALA A 1 89 ? -1.055 11.066 25.178 1.00 67.56 89 ALA A O 1
ATOM 660 N N . GLN A 1 90 ? -1.432 11.485 22.988 1.00 59.22 90 GLN A N 1
ATOM 661 C CA . GLN A 1 90 ? -1.425 12.952 23.060 1.00 59.22 90 GLN A CA 1
ATOM 662 C C . GLN A 1 90 ? -2.748 13.552 23.570 1.00 59.22 90 GLN A C 1
ATOM 664 O O . GLN A 1 90 ? -2.771 14.706 24.003 1.00 59.22 90 GLN A O 1
ATOM 669 N N . ALA A 1 91 ? -3.836 12.773 23.602 1.00 54.56 91 ALA A N 1
ATOM 670 C CA . ALA A 1 91 ? -5.121 13.225 24.123 1.00 54.56 91 ALA A CA 1
ATOM 671 C C . ALA A 1 91 ? -5.031 13.650 25.612 1.00 54.56 91 ALA A C 1
ATOM 673 O O . ALA A 1 91 ? -4.522 12.885 26.449 1.00 54.56 91 ALA A O 1
ATOM 674 N N . PRO A 1 92 ? -5.569 14.832 25.987 1.00 55.16 92 PRO A N 1
ATOM 675 C CA . PRO A 1 92 ? -5.603 15.290 27.372 1.00 55.16 92 PRO A CA 1
ATOM 676 C C . PRO A 1 92 ? -6.235 14.233 28.286 1.00 55.16 92 PRO A C 1
ATOM 678 O O . PRO A 1 92 ? -7.282 13.667 27.970 1.00 55.16 92 PRO A O 1
ATOM 681 N N . ARG A 1 93 ? -5.621 13.966 29.451 1.00 56.66 93 ARG A N 1
ATOM 682 C CA . ARG A 1 93 ? -5.997 12.869 30.381 1.00 56.66 93 ARG A CA 1
ATOM 683 C C . ARG A 1 93 ? -7.485 12.820 30.767 1.00 56.66 93 ARG A C 1
ATOM 685 O O . ARG A 1 93 ? -7.946 11.787 31.243 1.00 56.66 93 ARG A O 1
ATOM 692 N N . HIS A 1 94 ? -8.214 13.917 30.597 1.00 59.78 94 HIS A N 1
ATOM 693 C CA . HIS A 1 94 ? -9.633 14.072 30.919 1.00 59.78 94 HIS A C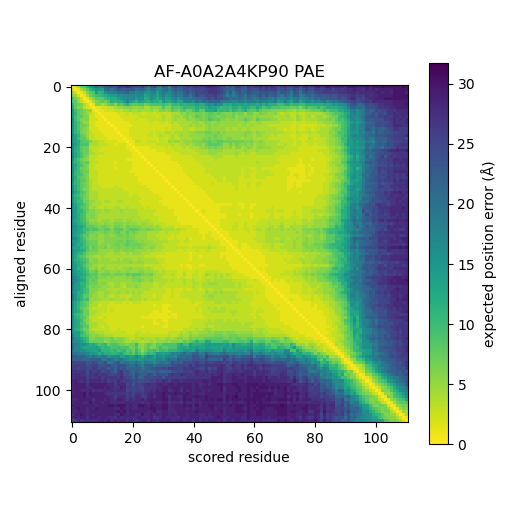A 1
ATOM 694 C C . HIS A 1 94 ? -10.586 13.526 29.839 1.00 59.78 94 HIS A C 1
ATOM 696 O O . HIS A 1 94 ? -11.752 13.308 30.150 1.00 59.78 94 HIS A O 1
ATOM 702 N N . LEU A 1 95 ? -10.106 13.265 28.616 1.00 51.84 95 LEU A N 1
ATOM 703 C CA . LEU A 1 95 ? -10.900 12.696 27.515 1.00 51.84 95 LEU A CA 1
ATOM 704 C C . LEU A 1 95 ? -10.661 11.195 27.302 1.00 51.84 95 LEU A C 1
ATOM 706 O O . LEU A 1 95 ? -11.339 10.569 26.493 1.00 51.84 95 LEU A O 1
ATOM 710 N N . ARG A 1 96 ? -9.723 10.585 28.037 1.00 45.41 96 ARG A N 1
ATOM 711 C CA . ARG A 1 96 ? -9.505 9.138 27.952 1.00 45.41 96 ARG A CA 1
ATOM 712 C C . ARG A 1 96 ? -10.699 8.404 28.571 1.00 45.41 96 ARG A C 1
ATOM 714 O O . ARG A 1 96 ? -11.028 8.700 29.725 1.00 45.41 96 ARG A O 1
ATOM 721 N N . PRO A 1 97 ? -11.314 7.422 27.883 1.00 53.31 97 PRO A N 1
ATOM 722 C CA . PRO A 1 97 ? -12.341 6.593 28.493 1.00 53.31 97 PRO A CA 1
ATOM 723 C C . PRO A 1 97 ? -11.744 5.929 29.735 1.00 53.31 97 PRO A C 1
ATOM 725 O O . PRO A 1 97 ? -10.779 5.161 29.674 1.00 53.31 97 PRO A O 1
ATOM 728 N N . ARG A 1 98 ? -12.274 6.301 30.904 1.00 49.62 98 ARG A N 1
ATOM 729 C CA . ARG A 1 98 ? -11.865 5.729 32.185 1.00 49.62 98 ARG A CA 1
ATOM 730 C C . ARG A 1 98 ? -12.144 4.232 32.122 1.00 49.62 98 ARG A C 1
ATOM 732 O O . ARG A 1 98 ? -13.301 3.826 32.159 1.00 49.62 98 ARG A O 1
ATOM 739 N N . ARG A 1 99 ? -11.087 3.413 32.069 1.00 51.53 99 ARG A N 1
ATOM 740 C CA . ARG A 1 99 ? -11.209 1.972 32.325 1.00 51.53 99 ARG A CA 1
ATOM 741 C C . ARG A 1 99 ? -11.978 1.799 33.643 1.00 51.53 99 ARG A C 1
ATOM 743 O O . ARG A 1 99 ? -11.567 2.414 34.636 1.00 51.53 99 ARG A O 1
ATOM 750 N N . PRO A 1 100 ? -13.080 1.030 33.680 1.00 51.28 100 PRO A N 1
ATOM 751 C CA . PRO A 1 100 ? -13.806 0.805 34.917 1.00 51.28 100 PRO A CA 1
ATOM 752 C C . PRO A 1 100 ? -12.846 0.149 35.906 1.00 51.28 100 PRO A C 1
ATOM 754 O O . PRO A 1 100 ? -12.318 -0.938 35.674 1.00 51.28 100 PRO A O 1
ATOM 757 N N . ARG A 1 101 ? -12.562 0.856 37.002 1.00 55.34 101 ARG A N 1
ATOM 758 C CA . ARG A 1 101 ? -11.838 0.283 38.132 1.00 55.34 101 ARG A CA 1
ATOM 759 C C . ARG A 1 101 ? -12.701 -0.848 38.672 1.00 55.34 101 ARG A C 1
ATOM 761 O O . ARG A 1 101 ? -13.743 -0.588 39.266 1.00 55.34 101 ARG A O 1
ATOM 768 N N . VAL A 1 102 ? -12.271 -2.088 38.458 1.00 56.00 102 VAL A N 1
ATOM 769 C CA . VAL A 1 102 ? -12.843 -3.250 39.137 1.00 56.00 102 VAL A CA 1
ATOM 770 C C . VAL A 1 102 ? -12.587 -3.044 40.625 1.00 56.00 102 VAL A C 1
ATOM 772 O O . VAL A 1 102 ? -11.457 -3.140 41.102 1.00 56.00 102 VAL A O 1
ATOM 775 N N . MET A 1 103 ? -13.634 -2.651 41.345 1.00 48.81 103 MET A N 1
ATOM 776 C CA . MET A 1 103 ? -13.582 -2.436 42.782 1.00 48.81 103 MET A CA 1
ATOM 777 C C . MET A 1 103 ? -13.502 -3.815 43.434 1.00 48.81 103 MET A C 1
ATOM 779 O O . MET A 1 103 ? -14.496 -4.535 43.521 1.00 48.81 103 MET A O 1
ATOM 783 N N . HIS A 1 104 ? -12.298 -4.223 43.829 1.00 49.53 104 HIS A N 1
ATOM 784 C CA . HIS A 1 104 ? -12.098 -5.475 44.541 1.00 49.53 104 HIS A CA 1
ATOM 785 C C . HIS A 1 104 ? -12.687 -5.311 45.946 1.00 49.53 104 HIS A C 1
ATOM 787 O O . HIS A 1 104 ? -12.079 -4.714 46.832 1.00 49.53 104 HIS A O 1
ATOM 793 N N . THR A 1 105 ? -13.931 -5.752 46.133 1.00 65.06 105 THR A N 1
ATOM 794 C CA . THR A 1 105 ? -14.556 -5.771 47.453 1.00 65.06 105 THR A CA 1
ATOM 795 C C . THR A 1 105 ? -14.005 -6.977 48.206 1.00 65.06 105 THR A C 1
ATOM 797 O O . THR A 1 105 ? -14.434 -8.112 48.013 1.00 65.06 105 THR A O 1
ATOM 800 N N . CYS A 1 106 ? -13.002 -6.741 49.052 1.00 45.22 106 CYS A N 1
ATOM 801 C CA . CYS A 1 106 ? -12.562 -7.725 50.034 1.00 45.22 106 CYS A CA 1
ATOM 802 C C . CYS A 1 106 ? -13.730 -8.008 50.992 1.00 45.22 106 CYS A C 1
ATOM 804 O O . CYS A 1 106 ? -13.990 -7.235 51.913 1.00 45.22 106 CYS A O 1
ATOM 806 N N . ARG A 1 107 ? -14.461 -9.108 50.771 1.00 50.22 107 ARG A N 1
ATOM 807 C CA . ARG A 1 107 ? -15.390 -9.652 51.767 1.00 50.22 107 ARG A CA 1
ATOM 808 C C . ARG A 1 107 ? -14.572 -10.236 52.916 1.00 50.22 107 ARG A C 1
ATOM 810 O O . ARG A 1 107 ? -13.906 -11.254 52.753 1.00 50.22 107 ARG A O 1
ATOM 817 N N . VAL A 1 108 ? -14.640 -9.588 54.074 1.00 56.00 108 VAL A N 1
ATOM 818 C CA . VAL A 1 108 ? -14.135 -10.117 55.345 1.00 56.00 108 VAL A CA 1
ATOM 819 C C . VAL A 1 108 ? -14.950 -11.368 55.696 1.00 56.00 108 VAL A C 1
ATOM 821 O O . VAL A 1 108 ? -16.166 -11.284 55.863 1.00 56.00 108 VAL A O 1
ATOM 824 N N . ARG A 1 109 ? -14.302 -12.538 55.777 1.00 55.25 109 ARG A N 1
ATOM 825 C CA . ARG A 1 109 ? -14.883 -13.732 56.411 1.00 55.25 109 ARG A CA 1
ATOM 826 C C . ARG A 1 109 ? -14.792 -13.544 57.920 1.00 55.25 109 ARG A C 1
ATOM 828 O O . ARG A 1 109 ? -13.695 -13.563 58.467 1.00 55.25 109 ARG A O 1
ATOM 835 N N . ILE A 1 110 ? -15.936 -13.357 58.564 1.00 49.03 110 ILE A N 1
ATOM 836 C CA . ILE A 1 110 ? -16.073 -13.514 60.011 1.00 49.03 110 ILE A CA 1
ATOM 837 C C . ILE A 1 110 ? -16.311 -15.012 60.245 1.00 49.03 110 ILE A C 1
ATOM 839 O O . ILE A 1 110 ? -17.264 -15.564 59.690 1.00 49.03 110 ILE A O 1
ATOM 843 N N . HIS A 1 111 ? -15.407 -15.655 60.982 1.00 52.88 111 HIS A N 1
ATOM 844 C CA . HIS A 1 111 ? -15.584 -16.982 61.574 1.00 52.88 111 HIS A CA 1
ATOM 845 C C . HIS A 1 111 ? -15.690 -16.817 63.085 1.00 52.88 111 HIS A C 1
ATOM 847 O O . HIS A 1 111 ? -14.942 -15.963 63.616 1.00 52.88 111 HIS A O 1
#

Sequence (111 aa):
MTTQLPDPLAALTVAITHGLTEEQADTALALAAHYLVESWEGHATALGLNPYDMDAMEAWGHGLSPAIRDGFLEHAVDAVRLADETAAAQAPRHLRPRRPRVMHTCRVRIH